Protein AF-A0A450T519-F1 (afdb_monomer)

Radius of gyration: 12.29 Å; Cα contacts (8 Å, |Δi|>4): 55; chains: 1; bounding box: 25×28×24 Å

pLDDT: mean 82.59, std 14.99, range [53.5, 97.0]

InterPro domains:
  IPR006975 NifQ [PF04891] (1-81)

Solvent-accessible surface area (backbone atoms only — not comparable to full-atom values): 4909 Å² total; per-residue (Å²): 110,69,65,57,56,55,54,18,55,73,38,56,65,56,46,30,58,56,66,70,46,95,37,68,63,57,44,49,52,53,34,44,75,77,37,40,79,63,41,70,67,51,80,79,71,56,60,64,58,63,46,53,45,47,55,54,27,52,75,70,74,39,90,78,66,81,51,88,51,44,87,60,27,88,61,42,92,75,63,76,131

Organism: NCBI:txid2126338

Mean predicted aligned error: 6.68 Å

Foldseek 3Di:
DVVLQVQLLPDLEQSCVSSVHPDPVVVLVVCCVPVVVLSVVCPVVDRPSVSVQCVVCVVVVHPDGPDPSLVSHPCNVVDDD

Sequence (81 aa):
MVDIIVAGCMGGDHLWQDLGLRSRADLSSLMEENFFPLARQNQKDMKWKKFLYRRLCETHGMTACRAPSCDACADYAGCHG

Secondary structure (DSSP, 8-state):
-HHHHHHHHTSSS-HHHHTT-S-HHHHHHHHHHH-HHHHTT-TT---HHHHHHHHHHHHTT-SS---TTTTT-TTGGG---

Structure (mmCIF, N/CA/C/O backbone):
data_AF-A0A450T519-F1
#
_entry.id   AF-A0A450T519-F1
#
loop_
_atom_site.group_PDB
_atom_site.id
_atom_site.type_symbol
_atom_site.label_atom_id
_atom_site.label_alt_id
_atom_site.label_comp_id
_atom_site.label_asym_id
_atom_site.label_entity_id
_atom_site.label_seq_id
_atom_site.pdbx_PDB_ins_code
_atom_site.Cartn_x
_atom_site.Cartn_y
_atom_site.Cartn_z
_atom_site.occupancy
_atom_site.B_iso_or_equiv
_atom_site.auth_seq_id
_atom_site.auth_comp_id
_atom_site.auth_asym_id
_atom_site.auth_atom_id
_atom_site.pdbx_PDB_model_num
ATOM 1 N N . MET A 1 1 ? -11.721 3.301 -9.557 1.00 72.25 1 MET A N 1
ATOM 2 C CA . MET A 1 1 ? -10.517 3.571 -8.725 1.00 72.25 1 MET A CA 1
ATOM 3 C C . MET A 1 1 ? -10.107 2.340 -7.930 1.00 72.25 1 MET A C 1
ATOM 5 O O . MET A 1 1 ? -8.946 1.967 -8.000 1.00 72.25 1 MET A O 1
ATOM 9 N N . VAL A 1 2 ? -11.044 1.670 -7.247 1.00 87.94 2 VAL A N 1
ATOM 10 C CA . VAL A 1 2 ? -10.801 0.354 -6.624 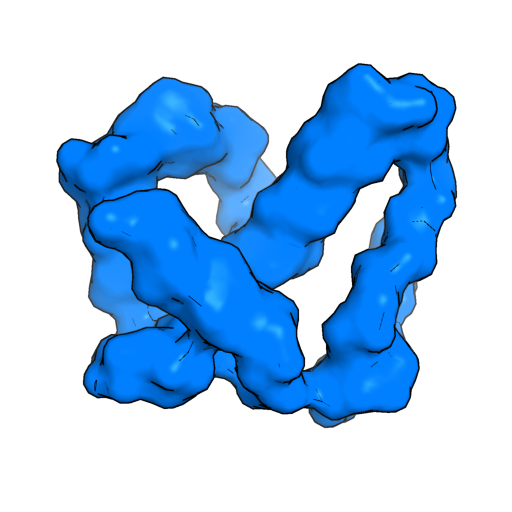1.00 87.94 2 VAL A CA 1
ATOM 11 C C . V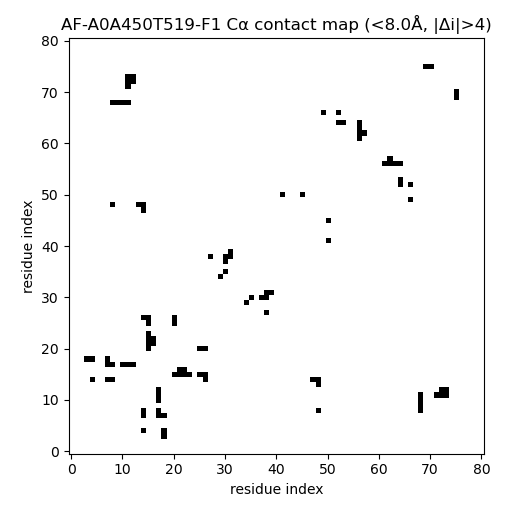AL A 1 2 ? -10.214 -0.648 -7.628 1.00 87.94 2 VAL A C 1
ATOM 13 O O . VAL A 1 2 ? -9.244 -1.320 -7.303 1.00 87.94 2 VAL A O 1
ATOM 16 N N . ASP A 1 3 ? -10.717 -0.671 -8.867 1.00 91.31 3 ASP A N 1
ATOM 17 C CA . ASP A 1 3 ? -10.266 -1.603 -9.916 1.00 91.31 3 ASP A CA 1
ATOM 18 C C . ASP A 1 3 ? -8.774 -1.471 -10.243 1.00 91.31 3 ASP A C 1
ATOM 20 O O . ASP A 1 3 ? -8.105 -2.466 -10.495 1.00 91.31 3 ASP A O 1
ATOM 24 N N . ILE A 1 4 ? -8.235 -0.249 -10.180 1.00 92.06 4 ILE A N 1
ATOM 25 C CA . ILE A 1 4 ? -6.815 0.026 -10.438 1.00 92.06 4 ILE A CA 1
ATOM 26 C C . ILE A 1 4 ? -5.957 -0.569 -9.316 1.00 92.06 4 ILE A C 1
ATOM 28 O O . ILE A 1 4 ? -4.958 -1.230 -9.586 1.00 92.06 4 ILE A O 1
ATOM 32 N N . ILE A 1 5 ? -6.371 -0.389 -8.058 1.00 92.50 5 ILE A N 1
ATOM 33 C CA . ILE A 1 5 ? -5.681 -0.974 -6.900 1.00 92.50 5 ILE A CA 1
ATOM 34 C C . ILE A 1 5 ? -5.738 -2.502 -6.954 1.00 92.50 5 ILE A C 1
ATOM 36 O O . ILE A 1 5 ? -4.730 -3.161 -6.708 1.00 92.50 5 ILE A O 1
ATOM 40 N N . VAL A 1 6 ? -6.895 -3.070 -7.307 1.00 90.38 6 VAL A N 1
ATOM 41 C CA . VAL A 1 6 ? -7.065 -4.522 -7.455 1.00 90.38 6 VAL A CA 1
ATOM 42 C C . VAL A 1 6 ? -6.168 -5.064 -8.566 1.00 90.38 6 VAL A C 1
ATOM 44 O O . VAL A 1 6 ? -5.453 -6.035 -8.333 1.00 90.38 6 VAL A O 1
ATOM 47 N N . ALA A 1 7 ? -6.136 -4.412 -9.730 1.00 89.81 7 ALA A N 1
ATOM 48 C CA . ALA A 1 7 ? -5.248 -4.792 -10.824 1.00 89.81 7 ALA A CA 1
ATOM 49 C C . ALA A 1 7 ? -3.768 -4.729 -10.405 1.00 89.81 7 ALA A C 1
ATOM 51 O O . ALA A 1 7 ? -3.031 -5.689 -10.615 1.00 89.81 7 ALA A O 1
ATOM 52 N N . GLY A 1 8 ? -3.342 -3.660 -9.721 1.00 90.56 8 GLY A N 1
ATOM 53 C CA . GLY A 1 8 ? -1.979 -3.544 -9.190 1.00 90.56 8 GLY A CA 1
ATOM 54 C C . GLY A 1 8 ? -1.635 -4.615 -8.143 1.00 90.56 8 GLY A C 1
ATOM 55 O O . GLY A 1 8 ? -0.496 -5.070 -8.056 1.00 90.56 8 GLY A O 1
ATOM 56 N N . CYS A 1 9 ? -2.613 -5.088 -7.362 1.00 89.56 9 CYS A N 1
ATOM 57 C CA . CYS A 1 9 ? -2.423 -6.199 -6.422 1.00 89.56 9 CYS A CA 1
ATOM 58 C C . CYS A 1 9 ? -2.119 -7.537 -7.111 1.00 89.56 9 CYS A C 1
ATOM 60 O O . CYS A 1 9 ? -1.501 -8.395 -6.476 1.00 89.56 9 CYS A O 1
ATOM 62 N N . MET A 1 10 ? -2.522 -7.703 -8.374 1.00 87.12 10 MET A N 1
ATOM 63 C CA . MET A 1 10 ? -2.238 -8.891 -9.186 1.00 87.12 10 MET A CA 1
ATOM 64 C C . MET A 1 10 ? -0.845 -8.862 -9.834 1.00 87.12 10 MET A C 1
ATOM 66 O O . MET A 1 10 ? -0.405 -9.888 -10.347 1.00 87.12 10 MET A O 1
ATOM 70 N N . GLY A 1 11 ? -0.148 -7.720 -9.802 1.00 86.38 11 GLY A N 1
ATOM 71 C CA . GLY A 1 11 ? 1.241 -7.606 -10.253 1.00 86.38 11 GLY A CA 1
ATOM 72 C C . GLY A 1 11 ? 2.227 -8.351 -9.344 1.00 86.38 11 GLY A C 1
ATOM 73 O O . GLY A 1 11 ? 1.923 -8.645 -8.179 1.00 86.38 11 GLY A O 1
ATOM 74 N N . GLY A 1 12 ? 3.411 -8.663 -9.876 1.00 84.81 12 GLY A N 1
ATOM 75 C CA . GLY A 1 12 ? 4.459 -9.415 -9.171 1.00 84.81 12 GLY A CA 1
ATOM 76 C C . GLY A 1 12 ? 5.327 -8.567 -8.236 1.00 84.81 12 GLY A C 1
ATOM 77 O O . GLY A 1 12 ? 5.905 -9.097 -7.284 1.00 84.81 12 GLY A O 1
ATOM 78 N N . ASP A 1 13 ? 5.372 -7.254 -8.460 1.00 87.94 13 ASP A N 1
ATOM 79 C CA . ASP A 1 13 ? 6.262 -6.338 -7.752 1.00 87.94 13 ASP A CA 1
ATOM 80 C C . ASP A 1 13 ? 5.577 -5.696 -6.533 1.00 87.94 13 ASP A C 1
ATOM 82 O O . ASP A 1 13 ? 4.565 -6.174 -6.001 1.00 87.94 13 ASP A O 1
ATOM 86 N N . HIS A 1 14 ? 6.150 -4.622 -5.987 1.00 88.88 14 HIS A N 1
ATOM 87 C CA . HIS A 1 14 ? 5.472 -3.852 -4.948 1.00 88.88 14 HIS A CA 1
ATOM 88 C C . HIS A 1 14 ? 4.317 -3.062 -5.572 1.00 88.88 14 HIS A C 1
ATOM 90 O O . HIS A 1 14 ? 4.453 -2.516 -6.658 1.00 88.88 14 HIS A O 1
ATOM 96 N N . LEU A 1 15 ? 3.194 -2.909 -4.855 1.00 92.62 15 LEU A N 1
ATOM 97 C CA . LEU A 1 15 ? 1.993 -2.249 -5.406 1.00 92.62 15 LEU A CA 1
ATOM 98 C C . LEU A 1 15 ? 2.275 -0.850 -5.960 1.00 92.62 15 LEU A C 1
ATOM 100 O O . LEU A 1 15 ? 1.691 -0.461 -6.956 1.00 92.62 15 LEU A O 1
ATOM 104 N N . TRP A 1 16 ? 3.177 -0.094 -5.335 1.00 95.00 16 TRP A N 1
ATOM 105 C CA . TRP A 1 16 ? 3.518 1.240 -5.821 1.00 95.00 16 TRP A CA 1
ATOM 106 C C . TRP A 1 16 ? 4.258 1.188 -7.170 1.00 95.00 16 TRP A C 1
ATOM 108 O O . TRP A 1 16 ? 4.021 2.055 -8.001 1.00 95.00 16 TRP A O 1
ATOM 118 N N . GL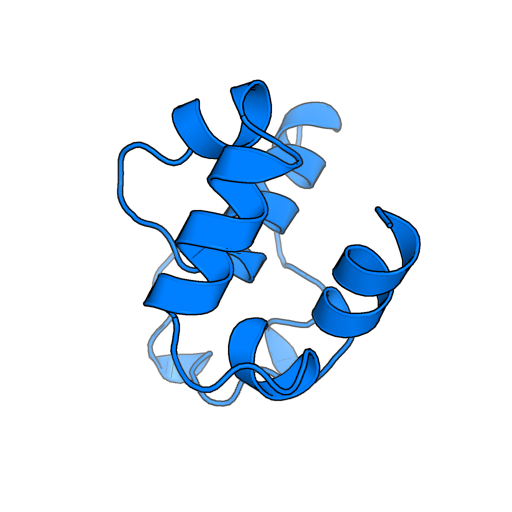N A 1 17 ? 5.072 0.156 -7.425 1.00 94.50 17 GLN A N 1
ATOM 119 C CA . GLN A 1 17 ? 5.742 -0.059 -8.715 1.00 94.50 17 GLN A CA 1
ATOM 120 C C . GLN A 1 17 ? 4.740 -0.491 -9.783 1.00 94.50 17 GLN A C 1
ATOM 122 O O . GLN A 1 17 ? 4.708 0.102 -10.857 1.00 94.50 17 GLN A O 1
ATOM 127 N N . ASP A 1 18 ? 3.870 -1.451 -9.459 1.00 93.62 18 ASP A N 1
ATOM 128 C CA . ASP A 1 18 ? 2.833 -1.937 -10.380 1.00 93.62 18 ASP A CA 1
ATOM 129 C C . ASP A 1 18 ? 1.815 -0.846 -10.757 1.00 93.62 18 ASP A C 1
ATOM 131 O O . ASP A 1 18 ? 1.193 -0.902 -11.814 1.00 93.62 18 ASP A O 1
ATOM 135 N N . LEU A 1 19 ? 1.648 0.167 -9.900 1.00 93.75 19 LEU A N 1
ATOM 136 C CA . LEU A 1 19 ? 0.821 1.349 -10.157 1.00 93.75 19 LEU A CA 1
ATOM 137 C C . LEU A 1 19 ? 1.583 2.500 -10.837 1.00 93.75 19 LEU A C 1
ATOM 139 O O . LEU A 1 19 ? 0.988 3.542 -11.107 1.00 93.75 19 LEU A O 1
ATOM 143 N N . GLY A 1 20 ? 2.885 2.345 -11.099 1.00 94.75 20 GLY A N 1
ATOM 144 C CA . GLY A 1 20 ? 3.720 3.375 -11.723 1.00 94.75 20 GLY A CA 1
ATOM 145 C C . GLY A 1 20 ? 4.015 4.588 -10.831 1.00 94.75 20 GLY A C 1
ATOM 146 O O . GLY A 1 20 ? 4.331 5.665 -11.338 1.00 94.75 20 GLY A O 1
ATOM 147 N N . LEU A 1 21 ? 3.898 4.442 -9.510 1.00 96.00 21 LEU A N 1
ATOM 148 C CA . LEU A 1 21 ? 4.230 5.485 -8.539 1.00 96.00 21 LEU A CA 1
ATOM 149 C C . LEU A 1 21 ? 5.745 5.554 -8.314 1.00 96.00 21 LEU A C 1
ATOM 151 O O . LEU A 1 21 ? 6.476 4.602 -8.587 1.00 96.00 21 LEU A O 1
ATOM 155 N N . ARG A 1 22 ? 6.244 6.686 -7.803 1.00 96.19 22 ARG A N 1
ATOM 156 C CA . ARG A 1 22 ? 7.692 6.882 -7.611 1.00 96.19 22 ARG A CA 1
ATOM 157 C C . ARG A 1 22 ? 8.179 6.285 -6.303 1.00 96.19 22 ARG A C 1
ATOM 159 O O . ARG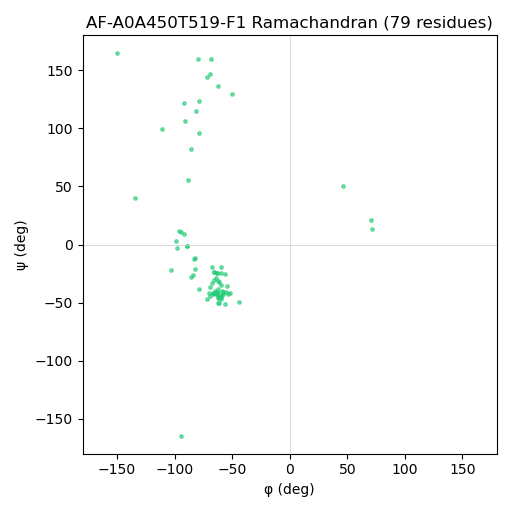 A 1 22 ? 9.357 5.958 -6.179 1.00 96.19 22 ARG A O 1
ATOM 166 N N . SER A 1 23 ? 7.295 6.186 -5.315 1.00 95.75 23 SER A N 1
ATOM 167 C CA . SER A 1 23 ? 7.649 5.703 -3.991 1.00 95.75 23 SER A CA 1
ATOM 168 C C . SER A 1 23 ? 6.489 5.010 -3.281 1.00 95.75 23 SER A C 1
ATOM 170 O O . SER A 1 23 ? 5.313 5.170 -3.614 1.00 95.75 23 SER A O 1
ATOM 172 N N . ARG A 1 24 ? 6.827 4.281 -2.214 1.00 94.75 24 ARG A N 1
ATOM 173 C CA . ARG A 1 24 ? 5.843 3.761 -1.259 1.00 94.75 24 ARG A CA 1
ATOM 174 C C . ARG A 1 24 ? 5.055 4.881 -0.566 1.00 94.75 24 ARG A C 1
ATOM 176 O O . ARG A 1 24 ? 3.893 4.660 -0.237 1.00 94.75 24 ARG A O 1
ATOM 183 N N . ALA A 1 25 ? 5.669 6.042 -0.331 1.00 95.81 25 ALA A N 1
ATOM 184 C CA . ALA A 1 25 ? 5.001 7.168 0.318 1.00 95.81 25 ALA A CA 1
ATOM 185 C C . ALA A 1 25 ? 3.870 7.714 -0.563 1.00 95.81 25 ALA A C 1
ATOM 187 O O . ALA A 1 25 ? 2.772 7.916 -0.057 1.00 95.81 25 ALA A O 1
ATOM 188 N N . ASP A 1 26 ? 4.096 7.818 -1.877 1.00 97.00 26 ASP A N 1
ATOM 189 C CA . ASP A 1 26 ? 3.075 8.242 -2.846 1.00 97.00 26 ASP A CA 1
ATOM 190 C C . ASP A 1 26 ? 1.849 7.321 -2.788 1.00 97.00 26 ASP A C 1
ATOM 192 O O . ASP A 1 26 ? 0.708 7.776 -2.825 1.00 97.00 26 ASP A O 1
ATOM 196 N N . LEU A 1 27 ? 2.080 6.010 -2.650 1.00 96.81 27 LEU A N 1
ATOM 197 C CA . LEU A 1 27 ? 1.004 5.038 -2.484 1.00 96.81 27 LEU A CA 1
ATOM 198 C C . LEU A 1 27 ? 0.266 5.226 -1.156 1.00 96.81 27 LEU A C 1
ATOM 200 O O . LEU A 1 27 ? -0.956 5.126 -1.127 1.00 96.81 27 LEU A O 1
ATOM 204 N N . SER A 1 28 ?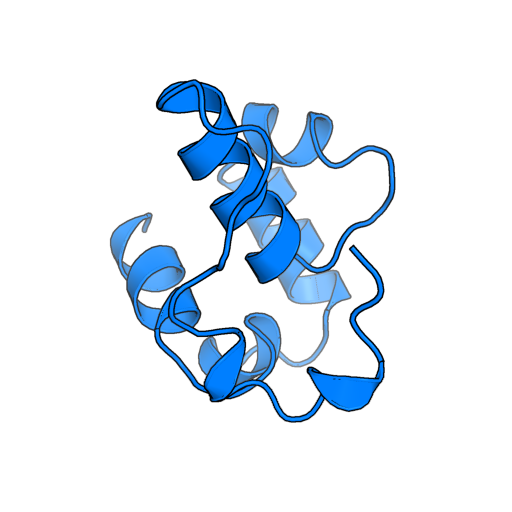 0.980 5.487 -0.060 1.00 96.00 28 SER A N 1
ATOM 205 C CA . SER A 1 28 ? 0.337 5.760 1.228 1.00 96.00 28 SER A CA 1
ATOM 206 C C . SER A 1 28 ? -0.527 7.018 1.174 1.00 96.00 28 SER A C 1
ATOM 208 O O . SER A 1 28 ? -1.676 6.952 1.599 1.00 96.00 28 SER A O 1
ATOM 210 N N . SER A 1 29 ? -0.042 8.107 0.572 1.00 96.50 29 SER A N 1
ATOM 211 C CA . SER A 1 29 ? -0.839 9.322 0.359 1.00 96.50 29 SER A CA 1
ATOM 212 C C . SER A 1 29 ? -2.073 9.045 -0.501 1.00 96.50 29 SER A C 1
ATOM 214 O O . SER A 1 29 ? -3.181 9.403 -0.113 1.00 96.50 29 SER A O 1
ATOM 216 N N . LEU A 1 30 ? -1.924 8.297 -1.601 1.00 96.00 30 LEU A N 1
ATOM 217 C CA . LEU A 1 30 ? -3.056 7.889 -2.438 1.00 96.00 30 LEU A CA 1
ATOM 218 C C . LEU A 1 30 ? -4.105 7.102 -1.636 1.00 96.00 30 LEU A C 1
ATOM 220 O O . LEU A 1 30 ? -5.307 7.331 -1.792 1.00 96.00 30 LEU A O 1
ATOM 224 N N . MET A 1 31 ? -3.668 6.181 -0.774 1.00 96.50 31 MET A N 1
ATOM 225 C CA . MET A 1 31 ? -4.560 5.392 0.078 1.00 96.50 31 MET A CA 1
ATOM 226 C C . MET A 1 31 ? -5.228 6.238 1.167 1.00 96.50 31 MET A C 1
ATOM 228 O O . MET A 1 31 ? -6.394 6.008 1.476 1.00 96.50 31 MET A O 1
ATOM 232 N N . GLU A 1 32 ? -4.530 7.213 1.742 1.00 96.06 32 GLU A N 1
ATOM 233 C CA . GLU A 1 32 ? -5.090 8.141 2.728 1.00 96.06 32 GLU A CA 1
ATOM 234 C C . GLU A 1 32 ? -6.151 9.056 2.115 1.00 96.06 32 GLU A C 1
ATOM 236 O O . GLU A 1 32 ? -7.210 9.234 2.712 1.00 96.06 32 GLU A O 1
ATOM 241 N N . GLU A 1 33 ? -5.908 9.574 0.912 1.00 96.12 33 GLU A N 1
ATOM 242 C CA . GLU A 1 33 ? -6.827 10.477 0.214 1.00 96.12 33 GLU A CA 1
ATOM 243 C C . GLU A 1 33 ? -8.094 9.762 -0.272 1.00 96.12 33 GLU A C 1
ATOM 245 O O . GLU A 1 33 ? -9.200 10.285 -0.139 1.00 96.12 33 GLU A O 1
ATOM 250 N N . ASN A 1 34 ? -7.950 8.550 -0.816 1.00 95.44 34 ASN A N 1
ATOM 251 C CA . ASN A 1 34 ? -9.045 7.861 -1.508 1.00 95.44 34 ASN A CA 1
ATOM 252 C C . ASN A 1 34 ? -9.698 6.748 -0.676 1.00 95.44 34 ASN A C 1
ATOM 254 O O . ASN A 1 34 ? -10.845 6.375 -0.919 1.00 95.44 34 ASN A O 1
ATOM 258 N N . PHE A 1 35 ? -8.985 6.215 0.318 1.00 95.19 35 PHE A N 1
ATOM 259 C CA . PHE A 1 35 ? -9.415 5.088 1.148 1.00 95.19 35 PHE A CA 1
ATOM 260 C C . PHE A 1 35 ? -9.149 5.347 2.637 1.00 95.19 35 PHE A C 1
ATOM 262 O O . PHE A 1 35 ? -8.776 4.433 3.375 1.00 95.19 35 PHE A O 1
ATOM 269 N N . PHE A 1 36 ? -9.376 6.580 3.105 1.00 94.88 36 PHE A N 1
ATOM 270 C CA . PHE A 1 36 ? -9.058 7.031 4.466 1.00 94.88 36 PHE A CA 1
ATOM 271 C C . PHE A 1 36 ? -9.431 6.043 5.595 1.00 94.88 36 PHE A C 1
ATOM 273 O O . PHE A 1 36 ? -8.565 5.725 6.417 1.00 94.88 36 PHE A O 1
ATOM 280 N N . PRO A 1 37 ? -10.659 5.474 5.661 1.00 94.81 37 PRO A N 1
ATOM 281 C CA . PRO A 1 37 ? -11.013 4.546 6.741 1.00 94.81 37 PRO A CA 1
ATOM 282 C C . PRO A 1 37 ? -10.211 3.239 6.707 1.00 94.81 37 PRO A C 1
ATOM 284 O O . PRO A 1 37 ? -9.954 2.636 7.749 1.00 94.81 37 PRO A O 1
ATOM 287 N N . LEU A 1 38 ? -9.818 2.792 5.513 1.00 93.31 38 LEU A N 1
ATOM 288 C CA . LEU A 1 38 ? -8.993 1.607 5.313 1.00 93.31 38 LEU A CA 1
ATOM 289 C C . LEU A 1 38 ? -7.520 1.918 5.604 1.00 93.31 38 LEU A C 1
ATOM 291 O O . LEU A 1 38 ? -6.836 1.112 6.232 1.00 93.31 38 LEU A O 1
ATOM 295 N N . ALA A 1 39 ? -7.045 3.105 5.226 1.00 95.00 39 ALA A N 1
ATOM 296 C CA . ALA A 1 39 ? -5.681 3.537 5.498 1.00 95.00 39 ALA A CA 1
ATOM 297 C C . ALA A 1 39 ? -5.400 3.660 7.001 1.00 95.00 39 ALA A C 1
ATOM 299 O O . ALA A 1 39 ? -4.403 3.128 7.490 1.00 95.00 39 ALA A O 1
ATOM 300 N N . ARG A 1 40 ? -6.341 4.221 7.773 1.00 95.19 40 ARG A N 1
ATOM 301 C CA . ARG A 1 40 ? -6.247 4.306 9.245 1.00 95.19 40 ARG A CA 1
ATOM 302 C C . ARG A 1 40 ? -6.150 2.956 9.955 1.00 95.19 40 ARG A C 1
ATOM 304 O O . ARG A 1 40 ? -5.736 2.890 11.113 1.00 95.19 40 ARG A O 1
ATOM 311 N N . GLN A 1 41 ? -6.551 1.879 9.290 1.00 93.62 41 GLN A N 1
ATOM 312 C CA . GLN A 1 41 ? -6.460 0.529 9.827 1.00 93.62 41 GLN A CA 1
ATOM 313 C C . GLN A 1 41 ? -5.074 -0.104 9.629 1.00 93.62 41 GLN A C 1
ATOM 315 O O . GLN A 1 41 ? -4.796 -1.123 10.267 1.00 93.62 41 GLN A O 1
ATOM 320 N N . ASN A 1 42 ? -4.200 0.478 8.800 1.00 92.94 42 ASN A N 1
ATOM 321 C CA . ASN A 1 42 ? -2.823 0.027 8.585 1.00 92.94 42 ASN A CA 1
ATOM 322 C C . ASN A 1 42 ? -1.845 0.662 9.597 1.00 92.94 42 ASN A C 1
ATOM 324 O O . ASN A 1 42 ? -0.856 1.291 9.238 1.00 92.94 42 ASN A O 1
ATOM 328 N N . GLN A 1 43 ? -2.118 0.497 10.893 1.00 87.56 43 GLN A N 1
ATOM 329 C CA . GLN A 1 43 ? -1.377 1.179 11.971 1.00 87.56 43 GLN A CA 1
ATOM 330 C C . GLN A 1 43 ? 0.082 0.728 12.126 1.00 87.56 43 GLN A C 1
ATOM 332 O O . GLN A 1 43 ? 0.879 1.416 12.755 1.00 87.56 43 GLN A O 1
ATOM 337 N N . LYS A 1 44 ? 0.431 -0.447 11.591 1.00 86.62 44 LYS A N 1
ATOM 338 C CA . LYS A 1 44 ? 1.775 -1.034 11.702 1.00 86.62 44 LYS A CA 1
ATOM 339 C C . LYS A 1 44 ? 2.654 -0.751 10.484 1.00 86.62 44 LYS A C 1
ATOM 341 O O . LYS A 1 44 ? 3.668 -1.421 10.325 1.00 86.62 44 LYS A O 1
ATOM 346 N N . ASP A 1 45 ? 2.226 0.159 9.607 1.00 86.69 45 ASP A N 1
ATOM 347 C CA . ASP A 1 45 ? 2.885 0.442 8.331 1.00 86.69 45 ASP A CA 1
ATOM 348 C C . ASP A 1 45 ? 3.235 -0.855 7.570 1.00 86.69 45 ASP A C 1
ATOM 350 O O . ASP A 1 45 ? 4.366 -1.099 7.144 1.00 86.69 45 ASP A O 1
ATOM 354 N N . MET A 1 46 ? 2.255 -1.753 7.428 1.00 88.38 46 MET A N 1
ATOM 355 C CA . MET A 1 46 ? 2.429 -2.960 6.625 1.00 88.38 46 MET A CA 1
ATOM 356 C C . MET A 1 46 ? 2.512 -2.581 5.143 1.00 88.38 46 MET A C 1
ATOM 358 O O . MET A 1 46 ? 1.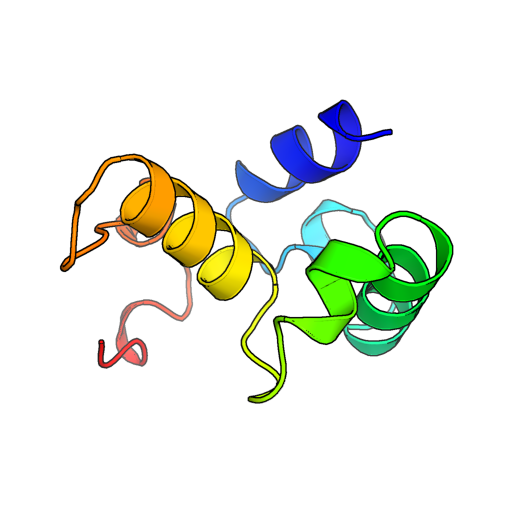810 -1.673 4.690 1.00 88.38 46 MET A O 1
ATOM 362 N N . LYS A 1 47 ? 3.299 -3.333 4.357 1.00 90.94 47 LYS A N 1
ATOM 363 C CA . LYS A 1 47 ? 3.257 -3.244 2.887 1.00 90.94 47 LYS A CA 1
ATOM 364 C C . LYS A 1 47 ? 1.798 -3.365 2.423 1.00 90.94 47 LYS A C 1
ATOM 366 O O . LYS A 1 47 ? 1.116 -4.318 2.804 1.00 90.94 47 LYS A O 1
ATOM 371 N N . TRP A 1 48 ? 1.339 -2.433 1.584 1.00 92.75 48 TRP A N 1
ATOM 372 C CA . TRP A 1 48 ? -0.077 -2.305 1.218 1.00 92.75 48 TRP A CA 1
ATOM 373 C C . TRP A 1 48 ? -0.698 -3.594 0.675 1.00 92.75 48 TRP A C 1
ATOM 375 O O . TRP A 1 48 ? -1.768 -3.970 1.139 1.00 92.75 48 TRP A O 1
ATOM 385 N N . LYS A 1 49 ? -0.005 -4.344 -0.199 1.00 90.81 49 LYS A N 1
ATOM 386 C CA . LYS A 1 49 ? -0.494 -5.662 -0.655 1.00 90.81 49 LYS A CA 1
ATOM 387 C C . LYS A 1 49 ? -0.758 -6.605 0.522 1.00 90.81 49 LYS A C 1
ATOM 389 O O . LYS A 1 49 ? -1.857 -7.134 0.648 1.00 90.81 49 LYS A O 1
ATOM 394 N N . LYS A 1 50 ? 0.218 -6.773 1.428 1.00 86.81 50 LYS A N 1
ATOM 395 C CA . LYS A 1 50 ? 0.092 -7.650 2.610 1.00 86.81 50 LYS A CA 1
ATOM 396 C C . LYS A 1 50 ? -1.085 -7.219 3.490 1.00 86.81 50 LYS A C 1
ATOM 398 O O . LYS A 1 50 ? -1.847 -8.065 3.945 1.00 86.81 50 LYS A O 1
ATOM 403 N N . PHE A 1 51 ? -1.242 -5.914 3.713 1.00 91.06 51 PHE A N 1
ATOM 404 C CA . PHE A 1 51 ? -2.355 -5.367 4.486 1.00 91.06 51 PHE A CA 1
ATOM 405 C C . PHE A 1 51 ? -3.718 -5.668 3.846 1.00 91.06 51 PHE A C 1
ATOM 407 O O . PHE A 1 51 ? -4.606 -6.188 4.519 1.00 91.06 51 PHE A O 1
ATOM 414 N N . LEU A 1 52 ? -3.870 -5.390 2.548 1.00 90.38 52 LEU A N 1
ATOM 415 C CA . LEU A 1 52 ? -5.117 -5.601 1.809 1.00 90.38 52 LEU A CA 1
ATOM 416 C C . LEU A 1 52 ? -5.520 -7.080 1.789 1.00 90.38 52 LEU A C 1
ATOM 418 O O . LEU A 1 52 ? -6.662 -7.405 2.111 1.00 90.38 52 LEU A O 1
ATOM 422 N N . TYR A 1 53 ? -4.577 -7.983 1.508 1.00 86.00 53 TYR A N 1
ATOM 423 C CA . TYR A 1 53 ? -4.841 -9.424 1.546 1.00 86.00 53 TYR A CA 1
ATOM 424 C C . TYR A 1 53 ? -5.222 -9.905 2.944 1.00 86.00 53 TYR A 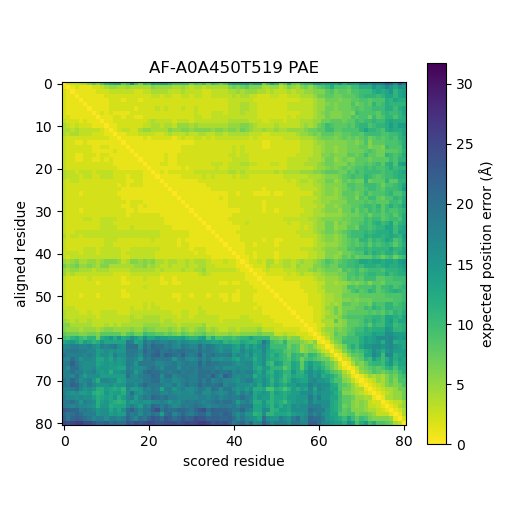C 1
ATOM 426 O O . TYR A 1 53 ? -6.162 -10.683 3.092 1.00 86.00 53 TYR A O 1
ATOM 434 N N . ARG A 1 54 ? -4.549 -9.407 3.988 1.00 85.50 54 ARG A N 1
ATOM 435 C CA . ARG A 1 54 ? -4.910 -9.728 5.370 1.00 85.50 54 ARG A CA 1
ATOM 436 C C . ARG A 1 54 ? -6.343 -9.296 5.691 1.00 85.50 54 ARG A C 1
ATOM 438 O O . ARG A 1 54 ? -7.088 -10.105 6.228 1.00 85.50 54 ARG A O 1
ATOM 445 N N . ARG A 1 55 ? -6.746 -8.070 5.337 1.00 87.50 55 ARG A N 1
ATOM 446 C CA . ARG A 1 55 ? -8.122 -7.583 5.559 1.00 87.50 55 ARG A CA 1
ATOM 447 C C . ARG A 1 55 ? -9.162 -8.400 4.799 1.00 87.50 55 ARG A C 1
ATOM 449 O O . ARG A 1 55 ? -10.222 -8.694 5.350 1.00 87.50 55 ARG A O 1
ATOM 456 N N . LEU A 1 56 ? -8.841 -8.815 3.576 1.00 85.50 56 LEU A N 1
ATOM 457 C CA . LEU A 1 56 ? -9.694 -9.710 2.800 1.00 85.50 56 LEU A CA 1
ATOM 458 C C . LEU A 1 56 ? -9.859 -11.062 3.510 1.00 85.50 56 LEU A C 1
ATOM 460 O O . LEU A 1 56 ? -10.980 -11.500 3.747 1.00 85.50 56 LEU A O 1
ATOM 464 N N . CYS A 1 57 ? -8.760 -11.691 3.925 1.00 83.00 57 CYS A N 1
ATOM 465 C CA . CYS A 1 57 ? -8.799 -12.965 4.642 1.00 83.00 57 CYS A CA 1
ATOM 466 C C . CYS A 1 57 ? -9.528 -12.878 5.993 1.00 83.00 57 CYS A C 1
ATOM 468 O O . CYS A 1 57 ? -10.345 -13.748 6.288 1.00 83.00 57 CYS A O 1
ATOM 470 N N . GLU A 1 58 ? -9.307 -11.813 6.771 1.00 83.25 58 GLU A N 1
ATOM 471 C CA . GLU A 1 58 ? -10.028 -11.550 8.026 1.00 83.25 58 GLU A CA 1
ATOM 472 C C . GLU A 1 58 ? -11.544 -11.440 7.795 1.00 83.25 58 GLU A C 1
ATOM 474 O O . GLU A 1 58 ? -12.323 -12.003 8.562 1.00 83.25 58 GLU A O 1
ATOM 479 N N . THR A 1 59 ? -11.969 -10.795 6.701 1.00 81.56 59 THR A N 1
ATOM 480 C CA . THR A 1 59 ? -13.393 -10.678 6.323 1.00 81.56 59 THR A CA 1
ATOM 481 C C . THR A 1 59 ? -14.025 -12.040 6.010 1.00 81.56 59 THR A C 1
ATOM 483 O O . THR A 1 59 ? -15.213 -12.241 6.246 1.00 81.56 59 THR A O 1
ATOM 486 N N . HIS A 1 60 ? -13.229 -13.003 5.541 1.00 80.06 60 HIS A N 1
ATOM 487 C CA . HIS A 1 60 ? -13.656 -14.380 5.282 1.00 80.06 60 HIS A CA 1
ATOM 488 C C . HIS A 1 60 ? -13.389 -15.343 6.454 1.00 80.06 60 HIS A C 1
ATOM 490 O O . HIS A 1 60 ? -13.512 -16.555 6.288 1.00 80.06 60 HIS A O 1
ATOM 496 N N . GLY A 1 61 ? -13.016 -14.836 7.637 1.00 72.12 61 GLY A N 1
ATOM 497 C CA . GLY A 1 61 ? -12.762 -15.655 8.829 1.00 72.12 61 GLY A CA 1
ATOM 498 C C . GLY A 1 61 ? -11.476 -16.489 8.773 1.00 72.12 61 GLY A C 1
ATOM 499 O O . GLY A 1 61 ? -11.289 -17.386 9.593 1.00 72.12 61 GLY A O 1
ATOM 500 N N . MET A 1 62 ? -10.578 -16.209 7.825 1.00 66.69 62 MET A N 1
ATOM 501 C CA . MET A 1 62 ? -9.305 -16.913 7.671 1.00 66.69 62 MET A CA 1
ATOM 502 C C . MET A 1 62 ? -8.191 -16.198 8.443 1.00 66.69 62 MET A C 1
ATOM 504 O O . MET A 1 62 ? -7.877 -15.038 8.181 1.00 66.69 62 MET A O 1
ATOM 508 N N . THR A 1 63 ? -7.548 -16.905 9.375 1.00 58.31 63 THR A N 1
ATOM 509 C CA . THR A 1 63 ? -6.429 -16.388 10.189 1.00 58.31 63 THR A CA 1
ATOM 510 C C . THR A 1 63 ? -5.065 -16.535 9.515 1.00 58.31 63 THR A C 1
ATOM 512 O O . THR A 1 63 ? -4.172 -15.727 9.758 1.00 58.31 63 THR A O 1
ATOM 515 N N . ALA A 1 64 ? -4.904 -17.530 8.639 1.00 57.84 64 ALA A N 1
ATOM 516 C CA . ALA A 1 64 ? -3.693 -1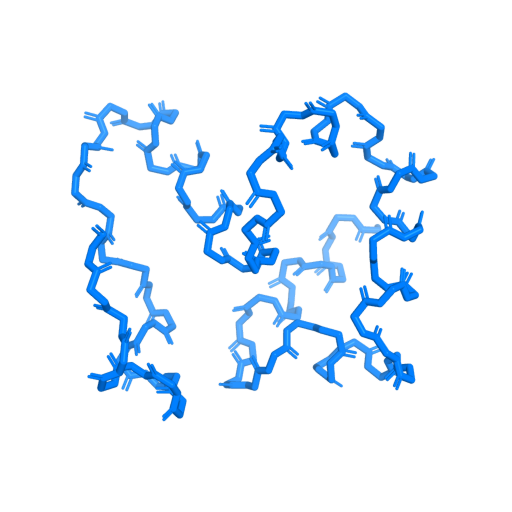7.759 7.859 1.00 57.84 64 ALA A CA 1
ATOM 517 C C . ALA A 1 64 ? -3.974 -17.474 6.379 1.00 57.84 64 ALA A C 1
ATOM 519 O O . ALA A 1 64 ? -4.546 -18.292 5.662 1.00 57.84 64 ALA A O 1
ATOM 520 N N . CYS A 1 65 ? -3.588 -16.285 5.926 1.00 55.22 65 CYS A N 1
ATOM 521 C CA . CYS A 1 65 ? -3.777 -15.869 4.545 1.00 55.22 65 CYS A CA 1
ATOM 522 C C . CYS A 1 65 ? -2.544 -16.256 3.718 1.00 55.22 65 CYS A C 1
ATOM 524 O O . CYS A 1 65 ? -1.500 -15.613 3.831 1.00 55.22 65 CYS A O 1
ATOM 526 N N . ARG A 1 66 ? -2.650 -17.286 2.868 1.00 57.25 66 ARG A N 1
ATOM 527 C CA . ARG A 1 66 ? -1.739 -17.424 1.722 1.00 57.25 66 ARG A CA 1
ATOM 528 C C . ARG A 1 66 ? -2.247 -16.471 0.652 1.00 57.25 66 ARG A C 1
ATOM 530 O O . ARG A 1 66 ? -3.206 -16.794 -0.043 1.00 57.25 66 ARG A O 1
ATOM 537 N N . ALA A 1 67 ? -1.681 -15.267 0.572 1.00 57.25 67 ALA A N 1
ATOM 538 C CA . ALA A 1 67 ? -2.042 -14.382 -0.527 1.00 57.25 67 ALA A CA 1
ATOM 539 C C . ALA A 1 67 ? -1.626 -15.052 -1.851 1.00 57.25 67 ALA A C 1
ATOM 541 O O . ALA A 1 67 ? -0.521 -15.589 -1.926 1.00 57.25 67 ALA A O 1
ATOM 542 N N . PRO A 1 68 ? -2.464 -15.024 -2.896 1.00 57.12 68 PRO A N 1
ATOM 543 C CA . PRO A 1 68 ? -2.187 -15.717 -4.157 1.00 57.12 68 PRO A CA 1
ATOM 544 C C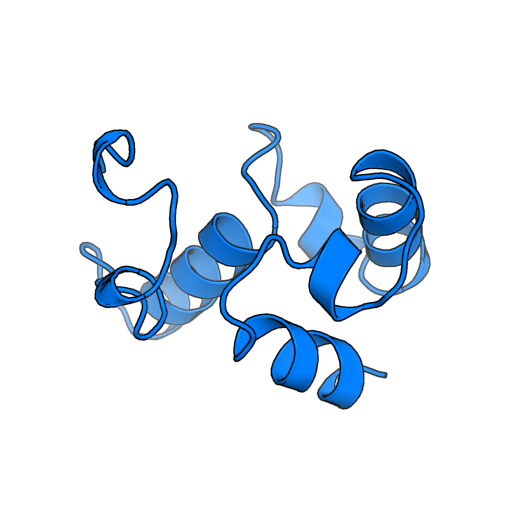 . PRO A 1 68 ? -0.942 -15.175 -4.873 1.00 57.12 68 PRO A C 1
ATOM 546 O O . PRO A 1 68 ? -0.293 -15.900 -5.615 1.00 57.12 68 PRO A O 1
ATOM 549 N N . SER A 1 69 ? -0.569 -13.917 -4.617 1.00 56.53 69 SER A N 1
ATOM 550 C CA . SER A 1 69 ? 0.648 -13.306 -5.155 1.00 56.53 69 SER A CA 1
ATOM 551 C C . SER A 1 69 ? 1.881 -13.511 -4.267 1.00 56.53 69 SER A C 1
ATOM 553 O O . SER A 1 69 ? 2.952 -13.023 -4.614 1.00 56.53 69 SER A O 1
ATOM 555 N N . CYS A 1 70 ? 1.763 -14.169 -3.105 1.00 59.53 70 CYS A N 1
ATOM 556 C CA . CYS A 1 70 ? 2.919 -14.404 -2.237 1.00 59.53 70 CYS A CA 1
ATOM 557 C C . CYS A 1 70 ? 3.940 -15.326 -2.907 1.00 59.53 70 CYS A C 1
ATOM 559 O O . CYS A 1 70 ? 5.120 -15.014 -2.837 1.00 59.53 70 CYS A O 1
ATOM 561 N N . ASP A 1 71 ? 3.502 -16.373 -3.609 1.00 55.75 71 ASP A N 1
ATOM 562 C CA . ASP A 1 71 ? 4.414 -17.312 -4.283 1.00 55.75 71 ASP A CA 1
ATOM 563 C C . ASP A 1 71 ? 5.209 -16.654 -5.429 1.00 55.75 71 ASP A C 1
ATOM 565 O O . ASP A 1 71 ? 6.296 -17.110 -5.772 1.00 55.75 71 ASP A O 1
ATOM 569 N N . ALA A 1 72 ? 4.697 -15.554 -5.994 1.00 55.44 72 ALA A N 1
ATOM 570 C CA . ALA A 1 72 ? 5.358 -14.771 -7.041 1.00 55.44 72 ALA A CA 1
ATOM 571 C C . ALA A 1 72 ? 6.099 -13.528 -6.508 1.00 55.44 72 ALA A C 1
ATOM 573 O O . ALA A 1 72 ? 6.722 -12.804 -7.280 1.00 55.44 72 ALA A O 1
ATOM 574 N N . CYS A 1 73 ? 6.025 -13.247 -5.203 1.00 58.78 73 CYS A N 1
ATOM 575 C CA . CYS A 1 73 ? 6.635 -12.058 -4.623 1.00 58.78 73 CYS A CA 1
ATOM 576 C C . CYS A 1 73 ? 8.143 -12.270 -4.450 1.00 58.78 73 CYS A C 1
ATOM 578 O O . CYS A 1 73 ? 8.563 -13.172 -3.727 1.00 58.78 73 CYS A O 1
ATOM 580 N N . ALA A 1 74 ? 8.963 -11.392 -5.033 1.00 57.84 74 ALA A N 1
ATOM 581 C CA . ALA A 1 74 ? 10.425 -11.444 -4.900 1.00 57.84 74 ALA A CA 1
ATOM 582 C C . ALA A 1 74 ? 10.911 -11.418 -3.433 1.00 57.84 74 ALA A C 1
ATOM 584 O O . ALA A 1 74 ? 11.962 -11.965 -3.110 1.00 57.84 74 ALA A O 1
ATOM 585 N N . ASP A 1 75 ? 10.110 -10.844 -2.529 1.00 58.09 75 ASP A N 1
ATOM 586 C CA . ASP A 1 75 ? 10.393 -10.775 -1.092 1.00 58.09 75 ASP A CA 1
ATOM 587 C C . ASP A 1 75 ? 9.799 -11.950 -0.288 1.00 58.09 75 ASP A C 1
ATOM 589 O O . ASP A 1 75 ? 9.801 -11.909 0.946 1.00 58.09 75 ASP A O 1
ATOM 593 N N . TYR A 1 76 ? 9.261 -12.990 -0.940 1.00 61.00 76 TYR A N 1
ATOM 594 C CA . TYR A 1 76 ? 8.602 -14.108 -0.252 1.00 61.00 76 TYR A CA 1
ATOM 595 C C . TYR A 1 76 ? 9.512 -14.775 0.782 1.00 61.00 76 TYR A C 1
ATOM 597 O O . TYR A 1 76 ? 9.076 -15.052 1.897 1.00 61.00 76 TYR A O 1
ATOM 605 N N . ALA A 1 77 ? 10.795 -14.945 0.451 1.00 57.72 77 ALA A N 1
ATOM 606 C CA . ALA A 1 77 ? 11.783 -15.564 1.333 1.00 57.72 77 ALA A CA 1
ATOM 607 C C . ALA A 1 77 ? 11.973 -14.820 2.673 1.00 57.72 77 ALA A C 1
ATOM 609 O O . ALA A 1 77 ? 12.372 -15.438 3.656 1.00 57.72 77 ALA A O 1
ATOM 610 N N . GLY A 1 78 ? 11.667 -13.517 2.733 1.00 57.28 78 GLY A N 1
ATOM 611 C CA . GLY A 1 78 ? 11.702 -12.711 3.961 1.00 57.28 78 GLY A CA 1
ATOM 612 C C . GLY A 1 78 ? 10.332 -12.515 4.619 1.00 57.28 78 GLY A C 1
ATOM 613 O O . GLY A 1 78 ? 10.208 -11.779 5.600 1.00 57.28 78 GLY A O 1
ATOM 614 N N . CYS A 1 79 ? 9.275 -13.125 4.078 1.00 59.59 79 CYS A N 1
ATOM 615 C CA . CYS A 1 79 ? 7.920 -12.984 4.587 1.00 59.59 79 CYS A CA 1
ATOM 616 C C . CYS A 1 79 ? 7.674 -13.997 5.716 1.00 59.59 79 CYS A C 1
ATOM 618 O O . CYS A 1 79 ? 7.098 -15.063 5.517 1.00 59.59 79 CYS A O 1
ATOM 620 N N . HIS A 1 80 ? 8.106 -13.657 6.928 1.00 56.72 80 HIS A N 1
ATOM 621 C CA . HIS A 1 80 ? 7.739 -14.397 8.134 1.00 56.72 80 HIS A CA 1
ATOM 622 C C . HIS A 1 80 ? 6.354 -13.910 8.576 1.00 56.72 80 HIS A C 1
ATOM 624 O O . HIS A 1 80 ? 6.198 -12.718 8.850 1.00 56.72 80 HIS A O 1
ATOM 630 N N . GLY A 1 81 ? 5.359 -14.806 8.519 1.00 53.50 81 GLY A N 1
ATOM 631 C CA . GLY A 1 81 ? 3.927 -14.567 8.777 1.00 53.50 81 GLY A CA 1
ATOM 632 C C . GLY A 1 81 ? 3.620 -13.405 9.709 1.00 53.50 81 GLY A C 1
ATOM 633 O O . GLY A 1 81 ? 3.949 -13.525 10.906 1.00 53.50 81 GLY A O 1
#